Protein AF-D5MMW9-F1 (afdb_monomer_lite)

Secondary structure (DSSP, 8-state):
-PPPEEEEEEEEESS---SSTT--EEBTTS-EES-GGGB--BSSHHHHHHHHHHTTPPP-SSEEEEEEEEEHHHHHTT-

Sequence (79 aa):
MSPKRKTLFVIFAGPQQHGGPGTCYIAQDGTITGIRSRAAKFYSFAEAERFAKARNITLSAITYIGQEGFTDFEIQMGS

Organism: Methylomirabilis oxygeniifera (NCBI:txid671143)

Foldseek 3Di:
DPFAWDKWKFKWQAACPPPDQPTWTQFPVRDIDSDQLRTDTHRDPVVNVVSCVVSVNDDDNTIHIDIDIHGPVSPVSHD

Structure (mmCIF, N/CA/C/O backbone):
data_AF-D5MMW9-F1
#
_entry.id   AF-D5MMW9-F1
#
loop_
_atom_site.group_PDB
_atom_site.id
_atom_site.type_symbol
_atom_site.label_atom_id
_atom_site.label_alt_id
_atom_site.label_comp_id
_atom_site.label_asym_id
_atom_site.label_entity_id
_atom_site.label_seq_id
_atom_site.pdbx_PDB_ins_code
_atom_site.Cartn_x
_atom_site.Cartn_y
_atom_site.Cartn_z
_atom_site.occupancy
_atom_site.B_iso_or_equiv
_atom_site.auth_seq_id
_atom_site.auth_comp_id
_atom_site.auth_asym_id
_atom_site.auth_atom_id
_atom_site.pdbx_PDB_model_num
ATOM 1 N N . MET A 1 1 ? -1.079 26.680 10.507 1.00 47.38 1 MET A N 1
ATOM 2 C CA . MET A 1 1 ? -1.545 25.351 10.963 1.00 47.38 1 MET A CA 1
ATOM 3 C C . MET A 1 1 ? -0.842 24.297 10.129 1.00 47.38 1 MET A C 1
ATOM 5 O O . MET A 1 1 ? -0.993 24.325 8.916 1.00 47.38 1 MET A O 1
ATOM 9 N N . SER A 1 2 ? -0.049 23.414 10.736 1.00 53.69 2 SER A N 1
ATOM 10 C CA . SER A 1 2 ? 0.520 22.270 10.013 1.00 53.69 2 SER A CA 1
ATOM 11 C C . SER A 1 2 ? -0.619 21.329 9.603 1.00 53.69 2 SER A C 1
ATOM 13 O O . SER A 1 2 ? -1.474 21.046 10.448 1.00 53.69 2 SER A O 1
ATOM 15 N N . PRO A 1 3 ? -0.683 20.860 8.346 1.00 62.12 3 PRO A N 1
ATOM 16 C CA . PRO A 1 3 ? -1.734 19.942 7.929 1.00 62.12 3 PRO A CA 1
ATOM 17 C C . PRO A 1 3 ? -1.649 18.668 8.774 1.00 62.12 3 PRO A C 1
ATOM 19 O O . PRO A 1 3 ? -0.577 18.068 8.899 1.00 62.12 3 PRO A O 1
ATOM 22 N N . LYS A 1 4 ? -2.769 18.272 9.389 1.00 75.31 4 LYS A N 1
ATOM 23 C CA . LYS A 1 4 ? -2.837 17.022 10.150 1.00 75.31 4 LYS A CA 1
ATOM 24 C C . LYS A 1 4 ? -2.601 15.870 9.175 1.00 75.31 4 LYS A C 1
ATOM 26 O O . LYS A 1 4 ? -3.311 15.740 8.182 1.00 75.31 4 LYS A O 1
ATOM 31 N N . ARG A 1 5 ? -1.577 15.059 9.443 1.00 79.75 5 ARG A N 1
ATOM 32 C CA . ARG A 1 5 ? -1.325 13.827 8.693 1.00 79.75 5 ARG A CA 1
ATOM 33 C C . ARG A 1 5 ? -2.072 12.682 9.369 1.00 79.75 5 ARG A C 1
ATOM 35 O O . ARG A 1 5 ? -1.946 12.507 10.578 1.00 79.75 5 ARG A O 1
ATOM 42 N N . LYS A 1 6 ? -2.842 11.918 8.601 1.00 86.44 6 LYS A N 1
ATOM 43 C CA . LYS A 1 6 ? -3.462 10.661 9.026 1.00 86.44 6 LYS A CA 1
ATOM 44 C C . LYS A 1 6 ? -2.624 9.504 8.513 1.00 86.44 6 LYS A C 1
ATOM 46 O O . LYS A 1 6 ? -2.268 9.465 7.337 1.00 86.44 6 LYS A O 1
ATOM 51 N N . THR A 1 7 ? -2.324 8.565 9.396 1.00 89.94 7 THR A N 1
ATOM 52 C CA . THR A 1 7 ? -1.649 7.325 9.021 1.00 89.94 7 THR A CA 1
ATOM 53 C C . THR A 1 7 ? -2.665 6.388 8.384 1.00 89.94 7 THR A C 1
ATOM 55 O O . THR A 1 7 ? -3.654 6.033 9.022 1.00 89.94 7 THR A O 1
ATOM 58 N N . LEU A 1 8 ? -2.430 6.012 7.129 1.00 92.69 8 LEU A N 1
ATOM 59 C CA . LEU A 1 8 ? -3.250 5.063 6.377 1.00 92.69 8 LEU A CA 1
ATOM 60 C C . LEU A 1 8 ? -2.392 3.884 5.928 1.00 92.69 8 LEU A C 1
ATOM 62 O O . LEU A 1 8 ? -1.165 3.981 5.852 1.00 92.69 8 LEU A O 1
ATOM 66 N N . PHE A 1 9 ? -3.050 2.771 5.627 1.00 93.44 9 PHE A N 1
ATOM 67 C CA . PHE A 1 9 ? -2.412 1.600 5.047 1.00 93.44 9 PHE A CA 1
ATOM 68 C C . PHE A 1 9 ? -2.344 1.742 3.529 1.00 93.44 9 PHE A C 1
ATOM 70 O O . PHE A 1 9 ? -3.317 2.144 2.893 1.00 93.44 9 PHE A O 1
ATOM 77 N N . VAL A 1 10 ? -1.199 1.387 2.957 1.00 93.88 10 VAL A N 1
ATOM 78 C CA . VAL A 1 10 ? -0.951 1.354 1.512 1.00 93.88 10 VAL A CA 1
ATOM 79 C C . VAL A 1 10 ? -0.212 0.080 1.145 1.00 93.88 10 VAL A C 1
ATOM 81 O O . VAL A 1 10 ? 0.384 -0.568 2.006 1.00 93.88 10 VAL A O 1
ATOM 84 N N . ILE A 1 11 ? -0.229 -0.270 -0.137 1.00 94.06 11 ILE A N 1
ATOM 85 C CA . ILE A 1 11 ? 0.578 -1.368 -0.667 1.00 94.06 11 ILE A CA 1
ATOM 86 C C . ILE A 1 11 ? 1.779 -0.759 -1.385 1.00 94.06 11 ILE A C 1
ATOM 88 O O . ILE A 1 11 ? 1.616 -0.032 -2.366 1.00 94.06 11 ILE A O 1
ATOM 92 N N . PHE A 1 12 ? 2.974 -1.057 -0.893 1.00 92.19 12 PHE A N 1
ATOM 93 C CA . PHE A 1 12 ? 4.226 -0.719 -1.553 1.00 92.19 12 PHE A CA 1
ATOM 94 C C . PHE A 1 12 ? 4.506 -1.727 -2.665 1.00 92.19 12 PHE A C 1
ATOM 96 O O . PHE A 1 12 ? 4.177 -2.903 -2.539 1.00 92.19 12 PHE A O 1
ATOM 103 N N . ALA A 1 13 ? 5.096 -1.264 -3.760 1.00 88.19 13 ALA A N 1
ATOM 104 C CA . ALA A 1 13 ? 5.417 -2.056 -4.939 1.00 88.19 13 ALA A CA 1
ATOM 105 C C . ALA A 1 13 ? 6.890 -1.859 -5.309 1.00 88.19 13 ALA A C 1
ATOM 107 O O . ALA A 1 13 ? 7.216 -1.257 -6.326 1.00 88.19 13 ALA A O 1
ATOM 108 N N . GLY A 1 14 ? 7.789 -2.328 -4.450 1.00 80.12 14 GLY A N 1
ATOM 109 C CA . GLY A 1 14 ? 9.226 -2.176 -4.628 1.00 80.12 14 GLY A CA 1
ATOM 110 C C . GLY A 1 14 ? 9.990 -2.574 -3.368 1.00 80.12 14 GLY A C 1
ATOM 111 O O . GLY A 1 14 ? 9.404 -2.627 -2.286 1.00 80.12 14 GLY A O 1
ATOM 112 N N . PRO A 1 15 ? 11.300 -2.863 -3.484 1.00 67.62 15 PRO A N 1
ATOM 113 C CA . PRO A 1 15 ? 12.122 -3.137 -2.313 1.00 67.62 15 PRO A CA 1
ATOM 114 C C . PRO A 1 15 ? 11.967 -1.985 -1.319 1.00 67.62 15 PRO A C 1
ATOM 116 O O . PRO A 1 15 ? 11.853 -0.835 -1.740 1.00 67.62 15 PRO A O 1
ATOM 119 N N . GLN A 1 16 ? 11.941 -2.305 -0.023 1.00 60.75 16 GLN A N 1
ATOM 120 C CA . GLN A 1 16 ? 11.769 -1.356 1.077 1.00 60.75 16 GLN A CA 1
ATOM 121 C C . GLN A 1 16 ? 12.896 -0.307 1.071 1.00 60.75 16 GLN A C 1
ATOM 123 O O . GLN A 1 16 ? 13.882 -0.396 1.800 1.00 60.75 16 GLN A O 1
ATOM 128 N N . GLN A 1 17 ? 12.779 0.693 0.203 1.00 57.34 17 GLN A N 1
ATOM 129 C CA . GLN A 1 17 ? 13.645 1.853 0.167 1.00 57.34 17 GLN A CA 1
ATOM 130 C C . GLN A 1 17 ? 13.046 2.841 1.154 1.00 57.34 17 GLN A C 1
ATOM 132 O O . GLN A 1 17 ? 11.994 3.429 0.919 1.00 57.34 17 GLN A O 1
ATOM 137 N N . HIS A 1 18 ? 13.683 2.953 2.315 1.00 51.97 18 HIS A N 1
ATOM 138 C CA . HIS A 1 18 ? 13.278 3.851 3.387 1.00 51.97 18 HIS A CA 1
ATOM 139 C C . HIS A 1 18 ? 13.200 5.305 2.885 1.00 51.97 18 HIS A C 1
ATOM 141 O O . HIS A 1 18 ? 14.198 6.017 2.860 1.00 51.97 18 HIS A O 1
ATOM 147 N N . GLY A 1 19 ? 12.000 5.743 2.490 1.00 50.03 19 GLY A N 1
ATOM 148 C CA . GLY A 1 19 ? 11.619 7.153 2.361 1.00 50.03 19 GLY A CA 1
ATOM 149 C C . GLY A 1 19 ? 12.301 7.966 1.255 1.00 50.03 19 GLY A C 1
ATOM 150 O O . GLY A 1 19 ? 12.294 9.193 1.343 1.00 50.03 19 GLY A O 1
ATOM 151 N N . GLY A 1 20 ? 12.889 7.326 0.240 1.00 55.62 20 GLY A N 1
ATOM 152 C CA . GLY A 1 20 ? 13.601 8.003 -0.849 1.00 55.62 20 GLY A CA 1
ATOM 153 C C . GLY A 1 20 ? 12.781 8.188 -2.140 1.00 55.62 20 GLY A C 1
ATOM 154 O O . GLY A 1 20 ? 11.758 7.528 -2.332 1.00 55.62 20 GLY A O 1
ATOM 155 N N . PRO A 1 21 ? 13.228 9.062 -3.064 1.00 54.34 21 PRO A N 1
ATOM 156 C CA . PRO A 1 21 ? 12.733 9.074 -4.440 1.00 54.34 21 PRO A CA 1
ATOM 157 C C . PRO A 1 21 ? 12.968 7.693 -5.071 1.00 54.34 21 PRO A C 1
ATOM 159 O O . PRO A 1 21 ? 14.108 7.264 -5.221 1.00 54.34 21 PRO A O 1
ATOM 162 N N . GLY A 1 22 ? 11.882 6.982 -5.380 1.00 65.94 22 GLY A N 1
ATOM 163 C CA . GLY A 1 22 ? 11.921 5.575 -5.801 1.00 65.94 22 GLY A CA 1
ATOM 164 C C . GLY A 1 22 ? 10.836 4.704 -5.164 1.00 65.94 22 GLY A C 1
ATOM 165 O O . GLY A 1 22 ? 10.590 3.599 -5.641 1.00 65.94 22 GLY A O 1
ATOM 166 N N . THR A 1 23 ? 10.144 5.200 -4.131 1.00 81.00 23 THR A N 1
ATOM 167 C CA . THR A 1 23 ? 9.000 4.490 -3.549 1.00 81.00 23 THR A CA 1
ATOM 168 C C . THR A 1 23 ? 7.865 4.353 -4.561 1.00 81.00 23 THR A C 1
ATOM 170 O O . THR A 1 23 ? 7.258 5.336 -4.989 1.00 81.00 23 THR A O 1
ATOM 173 N N . CYS A 1 24 ? 7.558 3.109 -4.905 1.00 89.50 24 CYS A N 1
ATOM 174 C CA . CYS A 1 24 ? 6.427 2.742 -5.738 1.00 89.50 24 CYS A CA 1
ATOM 175 C C . CYS A 1 24 ? 5.286 2.212 -4.865 1.0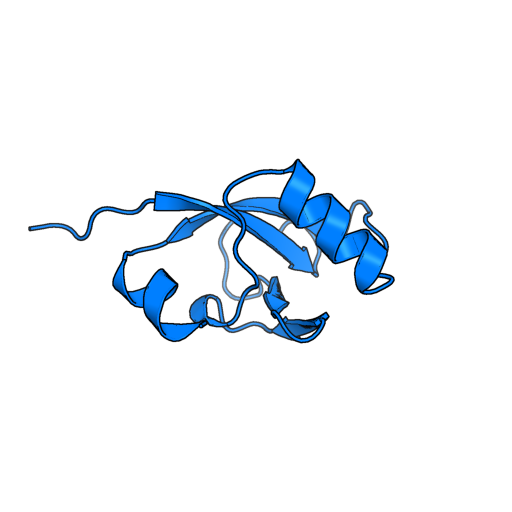0 89.50 24 CYS A C 1
ATOM 177 O O . CYS A 1 24 ? 5.507 1.512 -3.875 1.00 89.50 24 CYS A O 1
ATOM 179 N N . TYR A 1 25 ? 4.061 2.526 -5.261 1.00 92.06 25 TYR A N 1
ATOM 180 C CA . TYR A 1 25 ? 2.825 2.144 -4.592 1.00 92.06 25 TYR A CA 1
ATOM 181 C C . TYR A 1 25 ? 1.918 1.410 -5.570 1.00 92.06 25 TYR A C 1
ATOM 183 O O . TYR A 1 25 ? 2.044 1.571 -6.784 1.00 92.06 25 TYR A O 1
ATOM 191 N N . ILE A 1 26 ? 0.949 0.670 -5.048 1.00 93.94 26 ILE A N 1
ATOM 192 C CA . ILE A 1 26 ? -0.194 0.229 -5.841 1.00 93.94 26 ILE A CA 1
ATOM 193 C C . ILE A 1 26 ? -1.283 1.303 -5.809 1.00 93.94 26 ILE A C 1
ATOM 195 O O . ILE A 1 26 ? -1.672 1.775 -4.739 1.00 93.94 26 ILE A O 1
ATOM 199 N N . ALA A 1 27 ? -1.780 1.682 -6.983 1.00 93.75 27 ALA A N 1
ATOM 200 C CA . ALA A 1 27 ? -2.910 2.584 -7.169 1.00 93.75 27 ALA A CA 1
ATOM 201 C C . ALA A 1 27 ? -4.263 1.860 -7.048 1.00 93.75 27 ALA A C 1
ATOM 203 O O . ALA A 1 27 ? -4.346 0.633 -7.034 1.00 93.75 27 ALA A O 1
ATOM 204 N N . GLN A 1 28 ? -5.358 2.619 -6.974 1.00 91.19 28 GLN A N 1
ATOM 205 C CA . GLN A 1 28 ? -6.716 2.081 -6.780 1.00 91.19 28 GLN A CA 1
ATOM 206 C C . GLN A 1 28 ? -7.227 1.215 -7.952 1.00 91.19 28 GLN A C 1
ATOM 208 O O . GLN A 1 28 ? -8.076 0.333 -7.778 1.00 91.19 28 GLN A O 1
ATOM 213 N N . ASP A 1 29 ? -6.668 1.422 -9.144 1.00 90.56 29 ASP A N 1
ATOM 214 C CA . ASP A 1 29 ? -6.882 0.581 -10.326 1.00 90.56 29 ASP A CA 1
ATOM 215 C C . ASP A 1 29 ? -6.055 -0.721 -10.305 1.00 90.56 29 ASP A C 1
ATOM 217 O O . ASP A 1 29 ? -6.312 -1.618 -11.106 1.00 90.56 29 ASP A O 1
ATOM 221 N N . GLY A 1 30 ? -5.123 -0.866 -9.357 1.00 89.38 30 GLY A N 1
ATOM 222 C CA . GLY A 1 30 ? -4.209 -2.002 -9.234 1.00 89.38 30 GLY A CA 1
ATOM 223 C C . GLY A 1 30 ? -2.870 -1.819 -9.956 1.00 89.38 30 GLY A C 1
ATOM 224 O O . GLY A 1 30 ? -2.035 -2.718 -9.899 1.00 89.38 30 GLY A O 1
ATOM 225 N N . THR A 1 31 ? -2.635 -0.682 -10.618 1.00 91.81 31 THR A N 1
ATOM 226 C CA . THR A 1 31 ? -1.369 -0.399 -11.313 1.00 91.81 31 THR A CA 1
ATOM 227 C C . THR A 1 31 ? -0.283 0.096 -10.358 1.00 91.81 31 THR A C 1
ATOM 229 O O . THR A 1 31 ? -0.566 0.598 -9.270 1.00 91.81 31 THR A O 1
ATOM 232 N N . ILE A 1 32 ? 0.985 -0.035 -10.759 1.00 91.56 32 ILE A N 1
ATOM 233 C CA . ILE A 1 32 ? 2.116 0.514 -10.002 1.00 91.56 32 ILE A CA 1
ATOM 234 C C . ILE A 1 32 ? 2.254 2.006 -10.318 1.00 91.56 32 ILE A C 1
ATOM 236 O O . ILE A 1 32 ? 2.250 2.409 -11.480 1.00 91.56 32 ILE A O 1
ATOM 240 N N . THR A 1 33 ? 2.424 2.829 -9.287 1.00 89.50 33 THR A N 1
ATOM 241 C CA . THR A 1 33 ? 2.610 4.275 -9.411 1.00 89.50 33 THR A CA 1
ATOM 242 C C . THR A 1 33 ? 3.725 4.775 -8.497 1.00 89.50 33 THR A C 1
ATOM 244 O O . THR A 1 33 ? 3.792 4.408 -7.328 1.00 89.50 33 THR A O 1
ATOM 247 N N . GLY A 1 34 ? 4.576 5.671 -9.002 1.00 88.00 34 GLY A N 1
ATOM 248 C CA . GLY A 1 34 ? 5.487 6.469 -8.164 1.00 88.00 34 GLY A CA 1
ATOM 249 C C . GLY A 1 34 ? 4.809 7.700 -7.546 1.00 88.00 34 GLY A C 1
ATOM 250 O O . GLY A 1 34 ? 5.414 8.438 -6.773 1.00 88.00 34 GLY A O 1
ATOM 251 N N . ILE A 1 35 ? 3.544 7.956 -7.896 1.00 87.25 35 ILE A N 1
ATOM 252 C CA . ILE A 1 35 ? 2.786 9.117 -7.429 1.00 87.25 35 ILE A CA 1
ATOM 253 C C . ILE A 1 35 ? 2.053 8.743 -6.141 1.00 87.25 35 ILE A C 1
ATOM 255 O O . ILE A 1 35 ? 1.001 8.103 -6.175 1.00 87.25 35 ILE A O 1
ATOM 259 N N . ARG A 1 36 ? 2.588 9.212 -5.011 1.00 86.50 36 ARG A N 1
ATOM 260 C CA . ARG A 1 36 ? 2.057 8.992 -3.655 1.00 86.50 36 ARG A CA 1
ATOM 261 C C . ARG A 1 36 ? 0.561 9.305 -3.522 1.00 86.50 36 ARG A C 1
ATOM 263 O O . ARG A 1 36 ? -0.176 8.532 -2.921 1.00 86.50 36 ARG A O 1
ATOM 270 N N . SER A 1 37 ? 0.080 10.407 -4.101 1.00 86.75 37 SER A N 1
ATOM 271 C CA . SER A 1 37 ? -1.338 10.796 -4.013 1.00 86.75 37 SER A CA 1
ATOM 272 C C . SER A 1 37 ? -2.286 9.841 -4.750 1.00 86.75 37 SER A C 1
ATOM 274 O O . SER A 1 37 ? -3.460 9.775 -4.390 1.00 86.75 37 SER A O 1
ATOM 276 N N . ARG A 1 38 ? -1.788 9.061 -5.720 1.00 89.25 38 ARG A N 1
ATOM 277 C CA . ARG A 1 38 ? -2.559 8.045 -6.457 1.00 89.25 38 ARG A CA 1
ATOM 278 C C . ARG A 1 38 ? -2.543 6.665 -5.799 1.00 89.25 38 ARG A C 1
ATOM 280 O O . ARG A 1 38 ? -3.216 5.766 -6.296 1.00 89.25 38 ARG A O 1
ATOM 287 N N . ALA A 1 39 ? -1.775 6.481 -4.726 1.00 91.38 39 ALA A N 1
ATOM 288 C CA . ALA A 1 39 ? -1.747 5.222 -3.996 1.00 91.38 39 ALA A CA 1
ATOM 289 C C . ALA A 1 39 ? -3.150 4.864 -3.484 1.00 91.38 39 ALA A C 1
ATOM 291 O O . ALA A 1 39 ? -3.892 5.740 -3.027 1.00 91.38 39 ALA A O 1
ATOM 292 N N . ALA A 1 40 ? -3.488 3.577 -3.529 1.00 93.19 40 ALA A N 1
ATOM 293 C CA . ALA A 1 40 ? -4.656 3.049 -2.848 1.00 93.19 40 ALA A CA 1
ATOM 294 C C . ALA A 1 40 ? -4.432 3.161 -1.335 1.00 93.19 40 ALA A C 1
ATOM 296 O O . ALA A 1 40 ? -3.409 2.705 -0.818 1.00 93.19 40 ALA A O 1
ATOM 297 N N . LYS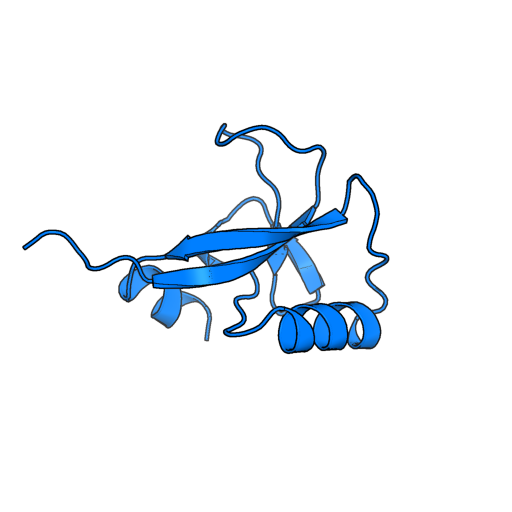 A 1 41 ? -5.377 3.796 -0.641 1.00 93.19 41 LYS A N 1
ATOM 298 C CA . LYS A 1 41 ? -5.287 4.106 0.789 1.00 93.19 41 LYS A CA 1
ATOM 299 C C . LYS A 1 41 ? -6.408 3.390 1.523 1.00 93.19 41 LYS A C 1
ATOM 301 O O . LYS A 1 41 ? -7.558 3.446 1.099 1.00 93.19 41 LYS A O 1
ATOM 306 N N . PHE A 1 42 ? -6.074 2.768 2.643 1.00 93.88 42 PHE A N 1
ATOM 307 C CA . PHE A 1 42 ? -7.004 1.974 3.436 1.00 93.88 42 PHE A CA 1
ATOM 308 C C . PHE A 1 42 ? -6.939 2.383 4.904 1.00 93.88 42 PHE A C 1
ATOM 310 O O . PHE A 1 42 ? -5.880 2.768 5.408 1.00 93.88 42 PHE A O 1
ATOM 317 N N . TYR A 1 43 ? -8.060 2.276 5.614 1.00 92.12 43 TYR A N 1
ATOM 318 C CA . TYR A 1 43 ? -8.110 2.588 7.044 1.00 92.12 43 TYR A CA 1
ATOM 319 C C . TYR A 1 43 ? -7.652 1.410 7.903 1.00 92.12 43 TYR A C 1
ATOM 321 O O . TYR A 1 43 ? -7.293 1.592 9.065 1.00 92.12 43 TYR A O 1
ATOM 329 N N . SER A 1 44 ? -7.619 0.204 7.332 1.00 94.00 44 SER A N 1
ATOM 330 C CA . SER A 1 44 ? -7.178 -1.003 8.025 1.00 94.00 44 SER A CA 1
ATOM 331 C C . SER A 1 44 ? -6.303 -1.901 7.153 1.00 94.00 44 SER A C 1
ATOM 333 O O . SER A 1 44 ? -6.431 -1.947 5.929 1.00 94.00 44 SER A O 1
ATOM 335 N N . PHE A 1 45 ? -5.454 -2.690 7.812 1.00 93.94 45 PHE A N 1
ATOM 336 C CA . PHE A 1 45 ? -4.674 -3.741 7.159 1.00 93.94 45 PHE A CA 1
ATOM 337 C C . PHE A 1 45 ? -5.577 -4.754 6.435 1.00 93.94 45 PHE A C 1
ATOM 339 O O . PHE A 1 45 ? -5.285 -5.156 5.314 1.00 93.94 45 PHE A O 1
ATOM 346 N N . ALA A 1 46 ? -6.709 -5.127 7.042 1.00 95.62 46 ALA A N 1
ATOM 347 C CA . ALA A 1 46 ? -7.652 -6.089 6.472 1.00 95.62 46 ALA A CA 1
ATOM 348 C C . ALA A 1 46 ? -8.321 -5.586 5.180 1.00 95.62 46 ALA A C 1
ATOM 350 O O . ALA A 1 46 ? -8.641 -6.373 4.292 1.00 95.62 46 ALA A O 1
ATOM 351 N N . GLU A 1 47 ? -8.555 -4.280 5.045 1.00 95.69 47 GLU A N 1
ATOM 352 C CA . GLU A 1 47 ? -9.013 -3.690 3.782 1.00 95.69 47 GLU A CA 1
ATOM 353 C C . GLU A 1 47 ? -7.938 -3.756 2.701 1.00 95.69 47 GLU A C 1
ATOM 355 O O . GLU A 1 47 ? -8.231 -4.200 1.592 1.00 95.69 47 GLU A O 1
ATOM 360 N N . ALA A 1 48 ? -6.698 -3.392 3.037 1.00 94.69 48 ALA A N 1
ATOM 361 C CA . ALA A 1 48 ? -5.576 -3.475 2.105 1.00 94.69 48 ALA A CA 1
ATOM 362 C C . ALA A 1 48 ? -5.336 -4.921 1.634 1.00 94.69 48 ALA A C 1
ATOM 364 O O . ALA A 1 48 ? -5.121 -5.167 0.448 1.00 94.69 48 ALA A O 1
ATOM 365 N N . GLU A 1 49 ? -5.442 -5.895 2.540 1.00 95.94 49 GLU A N 1
ATOM 366 C CA . GLU A 1 49 ? -5.286 -7.311 2.210 1.00 95.94 49 GLU A CA 1
ATOM 367 C C . GLU A 1 49 ? -6.427 -7.823 1.315 1.00 95.94 49 GLU A C 1
ATOM 369 O O . GLU A 1 49 ? -6.183 -8.527 0.331 1.00 95.94 49 GLU A O 1
ATOM 374 N N . ARG A 1 50 ? -7.678 -7.435 1.603 1.00 96.31 50 ARG A N 1
ATOM 375 C CA . ARG A 1 50 ? -8.831 -7.760 0.746 1.00 96.31 50 ARG A CA 1
ATOM 376 C C . ARG A 1 50 ? -8.680 -7.166 -0.649 1.00 96.31 50 ARG A C 1
ATOM 378 O O . ARG A 1 50 ? -8.965 -7.854 -1.626 1.00 96.31 50 ARG A O 1
ATOM 385 N N . PHE A 1 51 ? -8.205 -5.927 -0.750 1.00 95.31 51 PHE A N 1
ATOM 386 C CA . PHE A 1 51 ? -7.926 -5.292 -2.034 1.00 95.31 51 PHE A CA 1
ATOM 387 C C . PHE A 1 51 ? -6.838 -6.040 -2.811 1.00 95.31 51 PHE A C 1
ATOM 389 O O . PHE A 1 51 ? -7.030 -6.331 -3.991 1.00 95.31 51 PHE A O 1
ATOM 396 N N . ALA A 1 52 ? -5.734 -6.402 -2.148 1.00 94.94 52 ALA A N 1
ATOM 397 C CA . ALA A 1 52 ? -4.657 -7.162 -2.772 1.00 94.94 52 ALA A CA 1
ATOM 398 C C . ALA A 1 52 ? -5.178 -8.485 -3.356 1.00 94.94 52 ALA A C 1
ATOM 400 O O . ALA A 1 52 ? -4.959 -8.770 -4.533 1.00 94.94 52 ALA A O 1
ATOM 401 N N . LYS A 1 53 ? -5.968 -9.234 -2.575 1.00 94.75 53 LYS A N 1
ATOM 402 C CA . LYS A 1 53 ? -6.623 -10.475 -3.021 1.00 94.75 53 LYS A CA 1
ATOM 403 C C . LYS A 1 53 ? -7.562 -10.235 -4.209 1.00 94.75 53 LYS A C 1
ATOM 405 O O . LYS A 1 53 ? -7.458 -10.929 -5.214 1.00 94.75 53 LYS A O 1
ATOM 410 N N . ALA A 1 54 ? -8.432 -9.225 -4.137 1.00 95.00 54 ALA A N 1
ATOM 411 C CA . ALA A 1 54 ? -9.401 -8.915 -5.194 1.00 95.00 54 ALA A CA 1
ATOM 412 C C . ALA A 1 54 ? -8.751 -8.493 -6.525 1.00 95.00 54 ALA A C 1
ATOM 414 O O . ALA A 1 54 ? -9.321 -8.712 -7.592 1.00 95.00 54 ALA A O 1
ATOM 415 N N . ARG A 1 55 ? -7.559 -7.888 -6.473 1.00 91.81 55 ARG A N 1
ATOM 416 C CA . ARG A 1 55 ? -6.791 -7.449 -7.647 1.00 91.81 55 ARG A CA 1
ATOM 417 C C . ARG A 1 55 ? -5.709 -8.443 -8.085 1.00 91.81 55 ARG A C 1
ATOM 419 O O . ARG A 1 55 ? -4.940 -8.114 -8.981 1.00 91.81 55 ARG A O 1
ATOM 426 N N . ASN A 1 56 ? -5.648 -9.639 -7.490 1.00 92.81 56 ASN A N 1
ATOM 427 C CA . ASN A 1 56 ? -4.590 -10.635 -7.724 1.00 92.81 56 ASN A CA 1
ATOM 428 C C . ASN A 1 56 ? -3.165 -10.093 -7.493 1.00 92.81 56 ASN A C 1
ATOM 430 O O . ASN A 1 56 ? -2.205 -10.503 -8.145 1.00 92.81 56 AS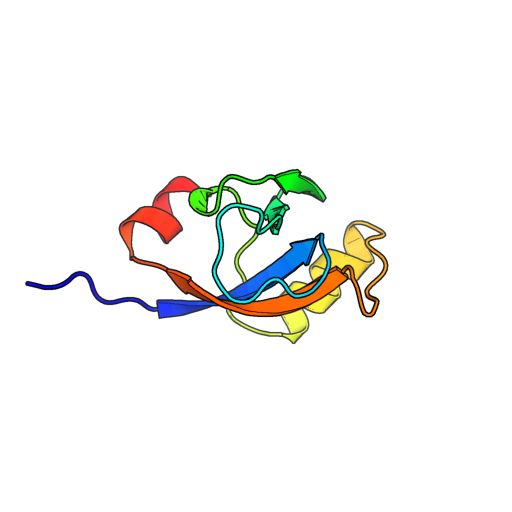N A O 1
ATOM 434 N N . ILE A 1 57 ? -3.015 -9.166 -6.549 1.00 92.19 57 ILE A N 1
ATOM 435 C CA . ILE A 1 57 ? -1.717 -8.640 -6.136 1.00 92.19 57 ILE A CA 1
ATOM 436 C C . ILE A 1 57 ? -1.116 -9.617 -5.131 1.00 92.19 57 ILE A C 1
ATOM 438 O O . ILE A 1 57 ? -1.659 -9.837 -4.048 1.00 92.19 57 ILE A O 1
ATOM 442 N N . THR A 1 58 ? 0.031 -10.191 -5.487 1.00 91.75 58 THR A N 1
ATOM 443 C CA . THR A 1 58 ? 0.762 -11.097 -4.599 1.00 91.75 58 THR A CA 1
ATOM 444 C C . THR A 1 58 ? 1.565 -10.289 -3.592 1.00 91.75 58 THR A C 1
ATOM 446 O O . THR A 1 58 ? 2.483 -9.559 -3.968 1.00 91.75 58 THR A O 1
ATOM 449 N N . LEU A 1 59 ? 1.235 -10.434 -2.308 1.00 91.12 59 LEU A N 1
ATOM 450 C CA . LEU A 1 59 ? 2.029 -9.844 -1.238 1.00 91.12 59 LEU A CA 1
ATOM 451 C C . LEU A 1 59 ? 3.321 -10.653 -1.032 1.00 91.12 59 LEU A C 1
ATOM 453 O O . LEU A 1 59 ? 3.299 -11.880 -0.991 1.00 91.12 59 LEU A O 1
ATOM 457 N N . SER A 1 60 ? 4.453 -9.965 -0.926 1.00 89.31 60 SER A N 1
ATOM 458 C CA . SER A 1 60 ? 5.801 -10.526 -0.811 1.00 89.31 60 SER A CA 1
ATOM 459 C C . SER A 1 60 ? 6.728 -9.566 -0.055 1.00 89.31 60 SER A C 1
ATOM 461 O O . SER A 1 60 ? 6.313 -8.487 0.361 1.00 89.31 60 SER A O 1
ATOM 463 N N . ALA A 1 61 ? 8.012 -9.913 0.073 1.00 84.12 61 ALA A N 1
ATOM 464 C CA . ALA A 1 61 ? 9.025 -9.005 0.620 1.00 84.12 61 ALA A CA 1
ATOM 465 C C . ALA A 1 61 ? 9.215 -7.714 -0.212 1.00 84.12 61 ALA A C 1
ATOM 467 O O . ALA A 1 61 ? 9.749 -6.732 0.294 1.00 84.12 61 ALA A O 1
ATOM 468 N N . ILE A 1 62 ? 8.786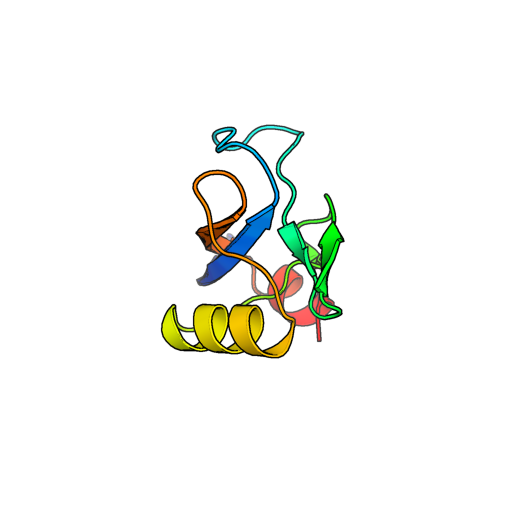 -7.710 -1.481 1.00 86.06 62 ILE A N 1
ATOM 469 C CA . ILE A 1 62 ? 8.865 -6.556 -2.394 1.00 86.06 62 ILE A CA 1
ATOM 470 C C . ILE A 1 62 ? 7.515 -5.833 -2.475 1.00 86.06 62 ILE A C 1
ATOM 472 O O . ILE A 1 62 ? 7.459 -4.617 -2.632 1.00 86.06 62 ILE A O 1
ATOM 476 N N . THR A 1 63 ? 6.410 -6.567 -2.367 1.00 90.81 63 THR A N 1
ATOM 477 C CA . THR A 1 63 ? 5.063 -5.997 -2.437 1.00 90.81 63 THR A CA 1
ATOM 478 C C . THR A 1 63 ? 4.364 -6.206 -1.111 1.00 90.81 63 THR A C 1
ATOM 480 O O . THR A 1 63 ? 3.822 -7.274 -0.862 1.00 90.81 63 THR A O 1
ATOM 483 N N . TYR A 1 64 ? 4.387 -5.215 -0.231 1.00 92.12 64 TYR A N 1
ATOM 484 C CA . TYR A 1 64 ? 3.919 -5.387 1.143 1.00 92.12 64 TYR A CA 1
ATOM 485 C C . TYR A 1 64 ? 2.981 -4.262 1.562 1.00 92.12 64 TYR A C 1
ATOM 487 O O . TYR A 1 64 ? 3.025 -3.148 1.040 1.00 92.12 64 TYR A O 1
ATOM 495 N N . ILE A 1 65 ? 2.120 -4.565 2.532 1.00 94.06 65 ILE A N 1
ATOM 496 C CA . ILE A 1 65 ? 1.268 -3.563 3.164 1.00 94.06 65 ILE A CA 1
ATOM 497 C C . ILE A 1 65 ? 2.097 -2.847 4.226 1.00 94.06 65 ILE A C 1
ATOM 499 O O . ILE A 1 65 ? 2.674 -3.485 5.106 1.00 94.06 65 ILE A O 1
ATOM 503 N N . GLY A 1 66 ? 2.124 -1.524 4.168 1.00 91.75 66 GLY A N 1
ATOM 504 C CA . GLY A 1 66 ? 2.741 -0.700 5.196 1.00 91.75 66 GLY A CA 1
ATOM 505 C C . GLY A 1 66 ? 1.898 0.523 5.517 1.00 91.75 66 GLY A C 1
ATOM 506 O O . GLY A 1 66 ? 0.815 0.723 4.967 1.00 91.75 66 GLY A O 1
ATOM 507 N N . GLN A 1 67 ? 2.397 1.327 6.448 1.00 91.19 67 GLN A N 1
ATOM 508 C CA . GLN A 1 67 ? 1.735 2.542 6.899 1.00 91.19 67 GLN A CA 1
ATOM 509 C C . GLN A 1 67 ? 2.451 3.774 6.368 1.00 91.19 67 GLN A C 1
ATOM 511 O O . GLN A 1 67 ? 3.678 3.838 6.350 1.00 91.19 67 GLN A O 1
ATOM 516 N N . GLU A 1 68 ? 1.669 4.765 5.964 1.00 88.62 68 GLU A N 1
ATOM 517 C CA . GLU A 1 68 ? 2.168 5.996 5.372 1.00 88.62 68 GLU A CA 1
ATOM 518 C C . GLU A 1 68 ? 1.283 7.167 5.834 1.00 88.62 68 GLU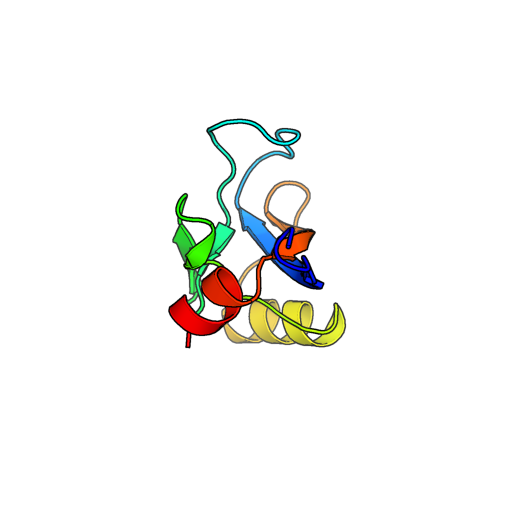 A C 1
ATOM 520 O O . GLU A 1 68 ? 0.063 7.043 5.967 1.00 88.62 68 GLU A O 1
ATOM 525 N N . GLY A 1 69 ? 1.903 8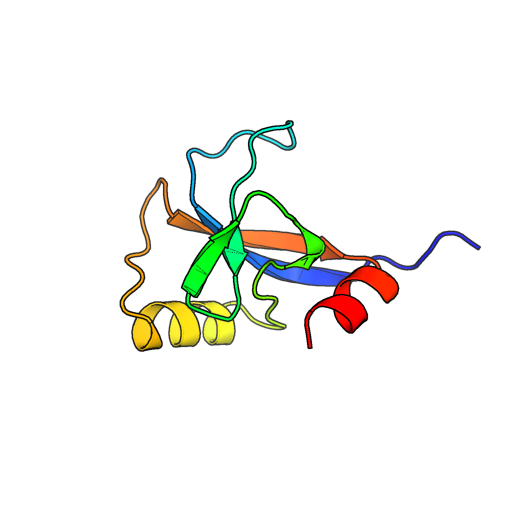.308 6.141 1.00 88.19 69 GLY A N 1
ATOM 526 C CA . GLY A 1 69 ? 1.194 9.492 6.630 1.00 88.19 69 GLY A CA 1
ATOM 527 C C . GLY A 1 69 ? 0.703 10.382 5.491 1.00 88.19 69 GLY A C 1
ATOM 528 O O . GLY A 1 69 ? 1.520 10.968 4.789 1.00 88.19 69 GLY A O 1
ATOM 529 N N . PHE A 1 70 ? -0.605 10.560 5.339 1.00 85.88 70 PHE A N 1
ATOM 530 C CA . PHE A 1 70 ? -1.204 11.415 4.309 1.00 85.88 70 PHE A CA 1
ATOM 531 C C . PHE A 1 70 ? -1.830 12.664 4.912 1.00 85.88 70 PHE A C 1
ATOM 533 O O . PHE A 1 70 ? -2.488 12.601 5.946 1.00 85.88 70 PHE A O 1
ATOM 540 N N . THR A 1 71 ? -1.659 13.807 4.261 1.00 86.56 71 THR A N 1
ATOM 541 C CA . THR A 1 71 ? -2.438 15.015 4.555 1.00 86.56 71 THR A CA 1
ATOM 542 C C . THR A 1 71 ? -3.875 14.868 4.049 1.00 86.56 71 THR A C 1
ATOM 544 O O . THR A 1 71 ? -4.133 14.110 3.115 1.00 86.56 71 THR A O 1
ATOM 547 N N . ASP A 1 72 ? -4.821 15.617 4.622 1.00 80.69 72 ASP A N 1
ATOM 548 C CA . ASP A 1 72 ? -6.227 15.573 4.180 1.00 80.69 72 ASP A CA 1
ATOM 549 C C . ASP A 1 72 ? -6.392 15.879 2.673 1.00 80.69 72 ASP A C 1
ATOM 551 O O . ASP A 1 72 ? -7.213 15.254 2.003 1.00 80.69 72 ASP A O 1
ATOM 555 N N . PHE A 1 73 ? -5.547 16.752 2.110 1.00 77.31 73 PHE A N 1
ATOM 556 C CA . PHE A 1 73 ? -5.519 17.048 0.671 1.00 77.31 73 PHE A CA 1
ATOM 557 C C . PHE A 1 73 ? -5.112 15.836 -0.180 1.00 77.31 73 PHE A C 1
ATOM 559 O O . PHE A 1 73 ? -5.695 15.582 -1.233 1.00 77.31 73 PHE A O 1
ATOM 566 N N . GLU A 1 74 ? -4.124 15.060 0.272 1.00 78.56 74 GLU A N 1
ATOM 567 C CA . GLU A 1 74 ? -3.686 13.849 -0.429 1.00 78.56 74 GLU A CA 1
ATOM 568 C C . GLU A 1 74 ? -4.728 12.732 -0.346 1.00 78.56 74 GLU A C 1
ATOM 570 O O . GLU A 1 74 ? -4.791 11.886 -1.237 1.00 78.56 74 GLU A O 1
ATOM 575 N N . ILE A 1 75 ? -5.551 12.717 0.703 1.00 78.56 75 ILE A N 1
ATOM 576 C CA . ILE A 1 75 ? -6.661 11.769 0.836 1.00 78.56 75 ILE A CA 1
ATOM 577 C C . ILE A 1 75 ? -7.756 12.103 -0.186 1.00 78.56 75 ILE A C 1
ATOM 579 O O . ILE A 1 75 ? -8.198 11.207 -0.899 1.00 78.56 75 ILE A O 1
ATOM 583 N N . GLN A 1 76 ? -8.128 13.381 -0.321 1.00 70.19 76 GLN A N 1
ATOM 584 C CA . GLN A 1 76 ? -9.197 13.823 -1.228 1.00 70.19 76 GLN A CA 1
ATOM 585 C C . GLN A 1 76 ? -8.862 13.691 -2.723 1.00 70.19 76 GLN A C 1
ATOM 587 O O . GLN A 1 76 ? -9.759 13.451 -3.521 1.00 70.19 76 GLN A O 1
ATOM 592 N N . MET A 1 77 ? -7.593 13.805 -3.124 1.00 61.16 77 MET A N 1
ATOM 593 C CA . MET A 1 77 ? -7.191 13.740 -4.543 1.00 61.16 77 MET A CA 1
ATOM 594 C C . MET A 1 77 ? -7.223 12.338 -5.177 1.00 61.16 77 MET A C 1
ATOM 596 O O . MET A 1 77 ? -6.970 12.214 -6.372 1.00 61.16 77 MET A O 1
ATOM 600 N N . GLY A 1 78 ? -7.461 11.284 -4.393 1.00 53.53 78 GLY A N 1
ATOM 601 C CA . GLY A 1 78 ? -7.429 9.897 -4.872 1.00 53.53 78 GLY A CA 1
ATOM 602 C C . GLY A 1 78 ? -8.786 9.198 -4.925 1.00 53.53 78 GLY A C 1
ATOM 603 O O . GLY A 1 78 ? -8.785 7.979 -5.039 1.00 53.53 78 GLY A O 1
ATOM 604 N N . SER A 1 79 ? -9.897 9.926 -4.757 1.00 45.94 79 SER A N 1
ATOM 605 C CA . SER A 1 79 ? -11.265 9.375 -4.805 1.00 45.94 79 SER A CA 1
ATOM 606 C C . SER A 1 79 ? -11.814 9.310 -6.224 1.00 45.94 79 SER A C 1
ATOM 608 O O . SER A 1 79 ? -11.579 10.280 -6.977 1.00 45.94 79 SER A O 1
#

Radius of gyration: 11.96 Å; chains: 1; bounding box: 25×36×22 Å

pLDDT: mean 83.66, std 13.94, range [45.94, 96.31]